Protein AF-A0AAP3E358-F1 (afdb_monomer_lite)

Secondary structure (DSSP, 8-state):
-HHHHHHHH-HHHHHHHHHHHHHHHHHHHHHT---HHHHHHHHHHHHHHHHHHHHHHHHHHH--

Radius of gyration: 14.07 Å; chains: 1; bounding box: 35×17×36 Å

Organism: NCBI:txid2979990

pLDDT: mean 90.7, std 11.54, range [53.81, 98.38]

Sequence (64 aa):
MSQVLSLFRSPLFRWGIAVFDAALVAAAGFFIVEDETVQLLVYAFAAAGLVLTPLILKRAAEKE

Structure (mmCIF, N/CA/C/O backbone):
data_AF-A0AAP3E358-F1
#
_entry.id   AF-A0AAP3E358-F1
#
loop_
_atom_site.group_PDB
_atom_site.id
_atom_site.type_symbol
_atom_site.label_atom_id
_atom_site.label_alt_id
_atom_site.label_comp_id
_atom_site.label_asym_id
_atom_site.label_entity_id
_atom_site.label_seq_id
_atom_site.pdbx_PDB_ins_code
_atom_site.Cartn_x
_atom_site.Cartn_y
_atom_site.Cartn_z
_atom_site.occupancy
_atom_site.B_iso_or_equiv
_atom_site.auth_seq_id
_atom_site.auth_comp_id
_atom_site.auth_asym_id
_atom_site.auth_atom_id
_atom_site.pdbx_PDB_model_num
ATOM 1 N N . MET A 1 1 ? 24.700 3.176 -8.569 1.00 53.81 1 MET A N 1
ATOM 2 C CA . MET A 1 1 ? 23.251 3.474 -8.682 1.00 53.81 1 MET A CA 1
ATOM 3 C C . MET A 1 1 ? 22.550 2.673 -9.786 1.00 53.81 1 MET A C 1
ATOM 5 O O . MET A 1 1 ? 21.367 2.414 -9.635 1.00 53.81 1 MET A O 1
ATOM 9 N N . SER A 1 2 ? 23.255 2.171 -10.809 1.00 60.03 2 SER A N 1
ATOM 10 C CA . SER A 1 2 ? 22.679 1.401 -11.934 1.00 60.03 2 SER A CA 1
ATOM 11 C C . SER A 1 2 ? 21.906 0.122 -11.560 1.00 60.03 2 SER A C 1
ATOM 13 O O . SER A 1 2 ? 20.934 -0.235 -12.219 1.00 60.03 2 SER A O 1
ATOM 15 N N . GLN A 1 3 ? 22.309 -0.582 -10.498 1.00 62.06 3 GLN A N 1
ATOM 16 C CA . GLN A 1 3 ? 21.712 -1.876 -10.144 1.00 62.06 3 GLN A CA 1
ATOM 17 C C . GLN A 1 3 ? 20.307 -1.738 -9.527 1.00 62.0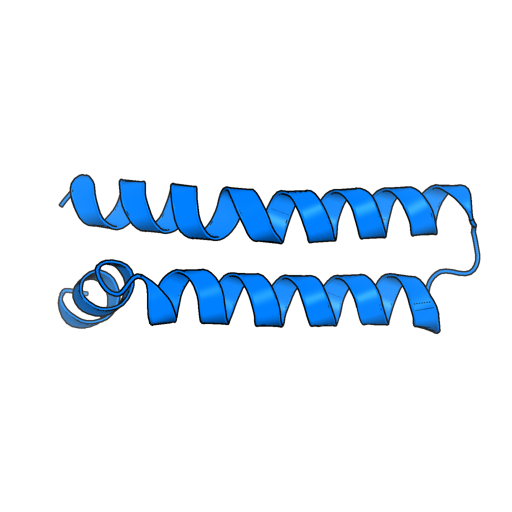6 3 GLN A C 1
ATOM 19 O O . GLN A 1 3 ? 19.417 -2.518 -9.858 1.00 62.06 3 GLN A O 1
ATOM 24 N N . VAL A 1 4 ? 20.085 -0.711 -8.695 1.00 61.84 4 VAL A N 1
ATOM 25 C CA . VAL A 1 4 ? 18.801 -0.449 -8.010 1.00 61.84 4 VAL A CA 1
ATOM 26 C C . VAL A 1 4 ? 17.709 -0.049 -9.006 1.00 61.84 4 VAL A C 1
ATOM 28 O O . VAL A 1 4 ? 16.584 -0.534 -8.919 1.00 61.84 4 VAL A O 1
ATOM 31 N N . LEU A 1 5 ? 18.047 0.756 -10.015 1.00 63.50 5 LEU A N 1
ATOM 32 C CA . LEU A 1 5 ? 17.108 1.135 -11.074 1.00 63.50 5 LEU A CA 1
ATOM 33 C C . LEU A 1 5 ? 16.752 -0.027 -12.004 1.00 63.50 5 LEU A C 1
ATOM 35 O O . LEU A 1 5 ? 15.620 -0.100 -12.488 1.00 63.50 5 LEU A O 1
ATOM 39 N N . SER A 1 6 ? 17.652 -1.004 -12.168 1.00 72.25 6 SER A N 1
ATOM 40 C CA . SER A 1 6 ? 17.299 -2.256 -12.848 1.00 72.25 6 SER A CA 1
ATOM 41 C C . SER A 1 6 ? 16.218 -3.041 -12.087 1.00 72.25 6 SER A C 1
ATOM 43 O O . SER A 1 6 ? 15.326 -3.613 -12.714 1.00 72.25 6 SER A O 1
ATOM 45 N N . LEU A 1 7 ? 16.219 -2.998 -10.746 1.00 79.06 7 LEU A N 1
ATOM 46 C CA . LEU A 1 7 ? 15.211 -3.675 -9.923 1.00 79.06 7 LEU A CA 1
ATOM 47 C C . LEU A 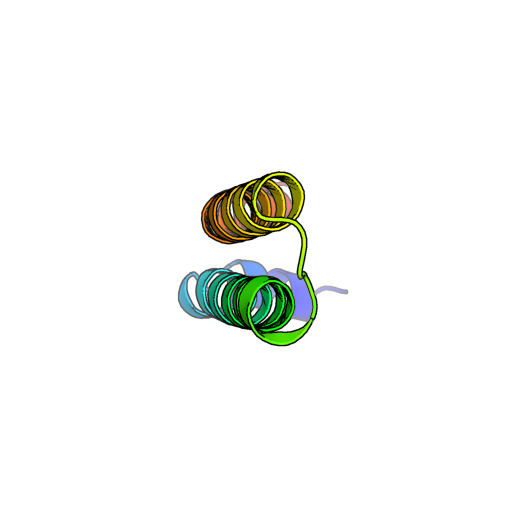1 7 ? 13.835 -3.010 -10.056 1.00 79.06 7 LEU A C 1
ATOM 49 O O . LEU A 1 7 ? 12.827 -3.709 -10.131 1.00 79.06 7 LEU A O 1
ATOM 53 N N . PHE A 1 8 ? 13.769 -1.681 -10.177 1.00 85.12 8 PHE A N 1
ATOM 54 C CA . PHE A 1 8 ? 12.505 -0.963 -10.393 1.00 85.12 8 PHE A CA 1
ATOM 55 C C . PHE A 1 8 ? 11.867 -1.233 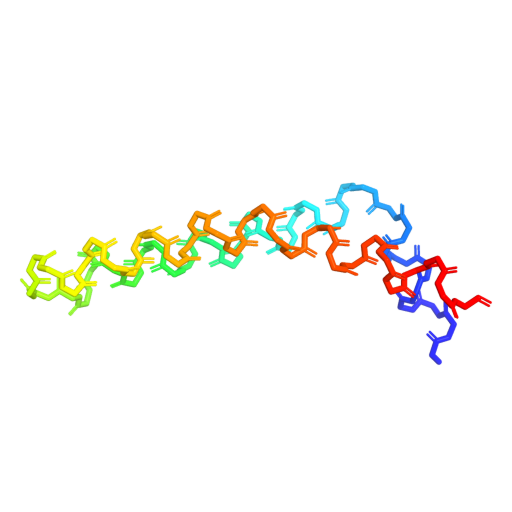-11.763 1.00 85.12 8 PHE A C 1
ATOM 57 O O . PHE A 1 8 ? 10.661 -1.046 -11.916 1.00 85.12 8 PHE A O 1
ATOM 64 N N . ARG A 1 9 ? 12.611 -1.743 -12.755 1.00 83.69 9 ARG A N 1
ATOM 65 C CA . ARG A 1 9 ? 12.001 -2.237 -14.005 1.00 83.69 9 ARG A CA 1
ATOM 66 C C . ARG A 1 9 ? 11.200 -3.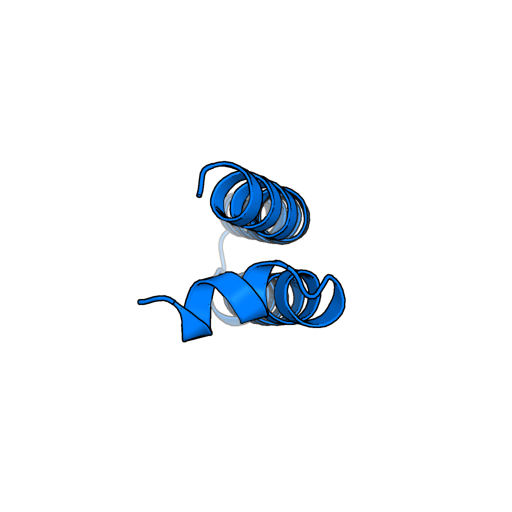518 -13.781 1.00 83.69 9 ARG A C 1
ATOM 68 O O . ARG A 1 9 ? 10.211 -3.747 -14.481 1.00 83.69 9 ARG A O 1
ATOM 75 N N . SER A 1 10 ? 11.553 -4.320 -12.776 1.00 89.88 10 SER A N 1
ATOM 76 C CA . SER A 1 10 ? 10.806 -5.530 -12.439 1.00 89.88 10 SER A CA 1
ATOM 77 C C . SER A 1 10 ? 9.423 -5.170 -11.871 1.00 89.88 10 SER A C 1
ATOM 79 O O . SER A 1 10 ? 9.322 -4.465 -10.862 1.00 89.88 10 SER A O 1
ATOM 81 N N . PRO A 1 11 ? 8.314 -5.606 -12.499 1.00 88.50 11 PRO A N 1
ATOM 82 C CA . PRO A 1 11 ? 6.972 -5.383 -11.959 1.00 88.50 11 PRO A CA 1
ATOM 83 C C . PRO A 1 11 ? 6.784 -6.091 -10.614 1.00 88.50 11 PRO A C 1
ATOM 85 O O . PRO A 1 11 ? 6.223 -5.499 -9.698 1.00 88.50 11 PRO A O 1
ATOM 88 N N . LEU A 1 12 ? 7.327 -7.304 -10.469 1.00 91.69 12 LEU A N 1
ATOM 89 C CA . LEU A 1 12 ? 7.279 -8.077 -9.226 1.00 91.69 12 LEU A CA 1
ATOM 90 C C . LEU A 1 12 ? 7.936 -7.334 -8.063 1.00 91.69 12 LEU A C 1
ATOM 92 O O . LEU A 1 12 ? 7.379 -7.298 -6.974 1.00 91.69 12 LEU A O 1
ATOM 96 N N . PHE A 1 13 ? 9.085 -6.700 -8.298 1.00 91.69 13 PHE A N 1
ATOM 97 C CA . PHE A 1 13 ? 9.792 -5.969 -7.247 1.00 91.69 13 PHE A CA 1
ATOM 98 C C . PHE A 1 13 ? 9.017 -4.729 -6.783 1.00 91.69 13 PHE A C 1
ATOM 100 O O . PHE A 1 13 ? 8.854 -4.505 -5.586 1.00 91.69 13 PHE A O 1
ATOM 107 N N . ARG A 1 14 ? 8.475 -3.954 -7.732 1.00 92.88 14 ARG A N 1
ATOM 108 C CA . ARG A 1 14 ? 7.669 -2.758 -7.439 1.00 92.88 14 ARG A CA 1
ATOM 109 C C . ARG A 1 14 ? 6.422 -3.081 -6.626 1.00 92.88 14 ARG A C 1
ATOM 111 O O . ARG A 1 14 ? 6.156 -2.421 -5.627 1.00 92.88 14 ARG A O 1
ATOM 118 N N . TRP A 1 15 ? 5.673 -4.091 -7.059 1.00 93.56 15 TRP A N 1
ATOM 119 C CA . TRP A 1 15 ? 4.475 -4.531 -6.351 1.00 93.56 15 TRP A CA 1
ATOM 120 C C . TRP A 1 15 ? 4.815 -5.212 -5.027 1.00 93.56 15 TRP A C 1
ATOM 122 O O . TRP A 1 15 ? 4.116 -4.984 -4.051 1.00 93.56 15 TRP A O 1
ATOM 132 N N . GLY A 1 16 ? 5.908 -5.975 -4.955 1.00 93.81 16 GLY A N 1
ATOM 133 C CA . GLY A 1 16 ? 6.354 -6.623 -3.722 1.00 93.81 16 GLY A CA 1
ATOM 134 C C . GLY A 1 16 ? 6.650 -5.625 -2.604 1.00 93.81 16 GLY A C 1
ATOM 135 O O . GLY A 1 16 ? 6.150 -5.790 -1.495 1.00 93.81 16 GLY A O 1
ATOM 136 N N . ILE A 1 17 ? 7.389 -4.552 -2.907 1.00 93.94 17 ILE A N 1
ATOM 137 C CA . ILE A 1 17 ? 7.651 -3.476 -1.937 1.00 93.94 17 ILE A CA 1
ATOM 138 C C . ILE A 1 17 ? 6.350 -2.785 -1.527 1.00 93.94 17 ILE A C 1
ATOM 140 O O . ILE A 1 17 ? 6.123 -2.577 -0.341 1.00 93.94 17 ILE A O 1
ATOM 144 N N . ALA A 1 18 ? 5.489 -2.459 -2.492 1.00 95.69 18 ALA A N 1
ATOM 145 C CA . ALA A 1 18 ? 4.240 -1.758 -2.217 1.00 95.69 18 ALA A CA 1
ATOM 146 C C .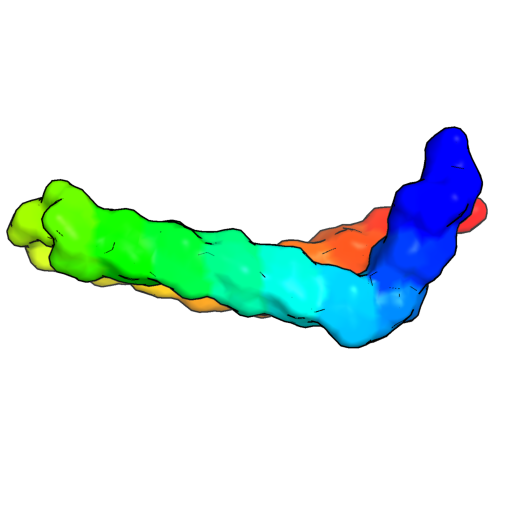 ALA A 1 18 ? 3.270 -2.582 -1.354 1.00 95.69 18 ALA A C 1
ATOM 148 O O . ALA A 1 18 ? 2.652 -2.041 -0.445 1.00 95.69 18 ALA A O 1
ATOM 149 N N . VAL A 1 19 ? 3.162 -3.890 -1.607 1.00 97.62 19 VAL A N 1
ATOM 150 C CA . VAL A 1 19 ? 2.359 -4.821 -0.796 1.00 97.62 19 VAL A CA 1
ATOM 151 C C . VAL A 1 19 ? 2.926 -4.942 0.610 1.00 97.62 19 VAL A C 1
ATOM 153 O O . VAL A 1 19 ? 2.165 -4.894 1.571 1.00 97.62 19 VAL A O 1
ATOM 156 N N . PHE A 1 20 ? 4.244 -5.093 0.740 1.00 97.62 20 PHE A N 1
ATOM 157 C CA . PHE A 1 20 ? 4.890 -5.229 2.042 1.00 97.62 20 PHE A CA 1
ATOM 158 C C . PHE A 1 20 ? 4.693 -3.981 2.910 1.00 97.62 20 PHE A C 1
ATOM 160 O O . PHE A 1 20 ? 4.263 -4.095 4.056 1.00 97.62 20 PHE A O 1
ATOM 167 N N . ASP A 1 21 ? 4.940 -2.798 2.346 1.00 96.62 21 ASP A N 1
ATOM 168 C CA . ASP A 1 21 ? 4.726 -1.516 3.020 1.00 96.62 21 ASP A CA 1
ATOM 169 C C . ASP A 1 21 ? 3.253 -1.319 3.408 1.00 96.62 21 ASP A C 1
ATOM 171 O O . ASP A 1 21 ? 2.940 -1.099 4.577 1.00 96.62 21 ASP A O 1
ATOM 175 N N . ALA A 1 22 ? 2.327 -1.516 2.465 1.00 97.94 22 ALA A N 1
ATOM 176 C CA . ALA A 1 22 ? 0.897 -1.392 2.735 1.00 97.94 22 ALA A CA 1
ATOM 177 C C . ALA A 1 22 ? 0.415 -2.367 3.821 1.00 97.94 22 ALA A C 1
ATOM 179 O O . ALA A 1 22 ? -0.401 -1.989 4.660 1.00 97.94 22 ALA A O 1
ATOM 180 N N . ALA A 1 23 ? 0.931 -3.600 3.846 1.00 98.38 23 ALA A N 1
ATOM 181 C CA . ALA A 1 23 ? 0.601 -4.581 4.875 1.00 98.38 23 ALA A CA 1
ATOM 182 C C . ALA A 1 23 ? 1.097 -4.147 6.261 1.00 98.38 23 ALA A C 1
ATOM 184 O O . ALA A 1 23 ? 0.363 -4.291 7.236 1.00 98.38 23 ALA A O 1
ATOM 185 N N . LEU A 1 24 ? 2.304 -3.580 6.354 1.00 98.31 24 LEU A N 1
ATOM 186 C CA . LEU A 1 24 ? 2.831 -3.048 7.611 1.00 98.31 24 LEU A CA 1
ATOM 187 C C . LEU A 1 24 ? 2.021 -1.849 8.106 1.00 98.31 24 LEU A C 1
ATOM 189 O O . LEU A 1 24 ? 1.661 -1.802 9.281 1.00 98.31 24 LEU A O 1
ATOM 193 N N . VAL A 1 25 ? 1.695 -0.906 7.221 1.00 97.94 25 VAL A N 1
ATOM 194 C CA . VAL A 1 25 ? 0.892 0.275 7.571 1.00 97.94 25 VAL A CA 1
ATOM 195 C C . VAL A 1 25 ? -0.523 -0.133 7.987 1.00 97.94 25 VAL A C 1
ATOM 197 O O . VAL A 1 25 ? -1.028 0.350 8.998 1.00 97.94 25 VAL A O 1
ATOM 200 N N . ALA A 1 26 ? -1.152 -1.069 7.273 1.00 98.06 26 ALA A N 1
ATOM 201 C CA . ALA A 1 26 ? -2.459 -1.600 7.650 1.00 98.06 26 ALA A CA 1
ATOM 202 C C . ALA A 1 26 ? -2.407 -2.362 8.985 1.00 98.06 26 ALA A C 1
ATOM 204 O O . ALA A 1 26 ? -3.278 -2.180 9.832 1.00 98.06 26 ALA A O 1
ATOM 205 N N . ALA A 1 27 ? -1.368 -3.164 9.226 1.00 98.38 27 ALA A N 1
ATOM 206 C CA . ALA A 1 27 ? -1.181 -3.821 10.515 1.00 98.38 27 ALA A CA 1
ATOM 207 C C . ALA A 1 27 ? -1.022 -2.792 11.646 1.00 98.38 27 ALA A C 1
ATOM 209 O O . ALA A 1 27 ? -1.664 -2.925 12.684 1.00 98.38 27 ALA A O 1
ATOM 210 N N . ALA A 1 28 ? -0.241 -1.729 11.437 1.00 97.69 28 ALA A N 1
ATOM 211 C CA . ALA A 1 28 ? -0.099 -0.648 12.410 1.00 97.69 28 ALA A CA 1
ATOM 212 C C . ALA A 1 28 ? -1.440 0.052 12.686 1.00 97.69 28 ALA A C 1
ATOM 214 O O . ALA A 1 28 ? -1.802 0.244 13.844 1.00 97.69 28 ALA A O 1
ATOM 215 N N . GLY A 1 29 ? -2.215 0.359 11.642 1.00 97.88 29 GLY A N 1
ATOM 216 C CA . GLY A 1 29 ? -3.568 0.899 11.786 1.00 97.88 29 GLY A CA 1
ATOM 217 C C . GLY A 1 29 ? -4.482 -0.015 12.603 1.00 97.88 29 GLY A C 1
ATOM 218 O O . GLY A 1 29 ? -5.238 0.459 13.438 1.00 97.88 29 GLY A O 1
ATOM 219 N N . PHE A 1 30 ? -4.385 -1.331 12.413 1.00 97.56 30 PHE A N 1
ATOM 220 C CA . PHE A 1 30 ? -5.195 -2.301 13.149 1.00 97.56 30 PHE A CA 1
ATOM 221 C C . PHE A 1 30 ? -4.784 -2.462 14.620 1.00 97.56 30 PHE A C 1
ATOM 223 O O . PHE A 1 30 ? -5.648 -2.512 15.488 1.00 97.56 30 PHE A O 1
ATOM 230 N N . PHE A 1 31 ? -3.484 -2.568 14.906 1.00 98.12 31 PHE A N 1
ATOM 231 C CA . PHE A 1 31 ? -2.995 -2.919 16.245 1.00 98.12 31 PHE A CA 1
ATOM 232 C C . PHE A 1 31 ? -2.680 -1.722 17.147 1.00 98.12 31 PHE A C 1
ATOM 234 O O . PHE A 1 31 ? -2.639 -1.895 18.361 1.00 98.12 31 PHE A O 1
ATOM 241 N N . ILE A 1 32 ? -2.388 -0.549 16.579 1.00 97.75 32 ILE A N 1
ATOM 242 C CA . ILE A 1 32 ? -1.860 0.602 17.333 1.00 97.75 32 ILE A CA 1
ATOM 243 C C . ILE A 1 32 ? -2.862 1.759 17.379 1.00 97.75 32 ILE A C 1
ATOM 245 O O . ILE A 1 32 ? -2.875 2.516 18.346 1.00 97.75 32 ILE A O 1
ATOM 249 N N . VAL A 1 33 ? -3.680 1.935 16.340 1.00 97.06 33 VAL A N 1
ATOM 250 C CA . VAL A 1 33 ? -4.582 3.088 16.249 1.00 97.06 33 VAL A CA 1
ATOM 251 C C . VAL A 1 33 ? -5.935 2.747 16.863 1.00 97.06 33 VAL A C 1
ATOM 253 O O . VAL A 1 33 ? -6.673 1.926 16.330 1.00 97.06 33 VAL A O 1
ATOM 256 N N . GLU A 1 34 ? -6.253 3.408 17.975 1.00 96.81 34 GLU A N 1
ATOM 257 C CA . GLU A 1 34 ? -7.520 3.224 18.697 1.00 96.81 34 GLU A CA 1
ATOM 258 C C . GLU A 1 34 ? -8.647 4.128 18.172 1.00 96.81 34 GLU A C 1
ATOM 260 O O . GLU A 1 34 ? -9.817 3.760 18.242 1.00 96.81 34 GLU A O 1
ATOM 265 N N . ASP A 1 35 ? -8.310 5.309 17.639 1.00 97.69 35 ASP A N 1
ATOM 266 C CA . ASP A 1 35 ? -9.297 6.221 17.054 1.00 97.69 35 ASP A CA 1
ATOM 267 C C . ASP A 1 35 ? -9.745 5.720 15.675 1.00 97.69 35 ASP A C 1
ATOM 269 O O . ASP A 1 35 ? -8.939 5.599 14.751 1.00 97.69 35 ASP A O 1
ATOM 273 N N . GLU A 1 36 ? -11.046 5.471 15.523 1.00 96.62 36 GLU A N 1
ATOM 274 C CA . GLU A 1 36 ? -11.631 4.916 14.297 1.00 96.62 36 GLU A CA 1
ATOM 275 C C . GLU A 1 36 ? -11.417 5.819 13.073 1.00 96.62 36 GLU A C 1
ATOM 277 O O . GLU A 1 36 ? -11.126 5.339 11.975 1.00 96.62 36 GLU A O 1
ATOM 282 N N . THR A 1 37 ? -11.501 7.141 13.244 1.00 98.06 37 THR A N 1
ATOM 283 C CA . THR A 1 37 ? -11.317 8.083 12.131 1.00 98.06 37 THR A CA 1
ATOM 284 C C . THR A 1 37 ? -9.869 8.060 11.657 1.00 98.06 37 THR A C 1
ATOM 286 O O . THR A 1 37 ? -9.600 7.995 10.455 1.00 98.06 37 THR A O 1
ATOM 289 N N . VAL A 1 38 ? -8.918 8.064 12.592 1.00 97.81 38 VAL A N 1
ATOM 290 C CA . VAL A 1 38 ? -7.489 7.951 12.282 1.00 97.81 38 VAL A CA 1
ATOM 291 C C . VAL A 1 38 ? -7.182 6.587 11.667 1.00 97.81 38 VAL A C 1
ATOM 293 O O . VAL A 1 38 ? -6.430 6.518 10.698 1.00 97.81 38 VAL A O 1
ATOM 296 N N . GLN A 1 39 ? -7.789 5.509 12.158 1.00 97.25 39 GLN A N 1
ATOM 297 C CA . GLN A 1 39 ? -7.592 4.160 11.631 1.00 97.25 39 GLN A CA 1
ATOM 298 C C . GLN A 1 39 ? -8.046 4.053 10.168 1.00 97.25 39 GLN A C 1
ATOM 300 O O . GLN A 1 39 ? -7.300 3.546 9.325 1.00 97.25 39 GLN A O 1
ATOM 305 N N . LEU A 1 40 ? -9.216 4.607 9.834 1.00 98.19 40 LEU A N 1
ATOM 306 C CA . LEU A 1 40 ? -9.705 4.676 8.454 1.00 98.19 40 LEU A CA 1
ATOM 307 C C . LEU A 1 40 ? -8.768 5.489 7.555 1.00 98.19 40 LEU A C 1
ATOM 309 O O . LEU A 1 40 ? -8.502 5.084 6.420 1.00 98.19 40 LEU A O 1
ATOM 313 N N . LEU A 1 41 ? -8.225 6.603 8.054 1.00 98.25 41 LEU A N 1
ATOM 314 C CA . LEU A 1 41 ? -7.227 7.380 7.318 1.00 98.25 41 LEU A CA 1
ATOM 315 C C . LEU A 1 41 ? -5.952 6.566 7.075 1.00 98.25 41 LEU A C 1
ATOM 317 O O . LEU A 1 41 ? -5.450 6.559 5.953 1.00 98.25 41 LEU A O 1
ATOM 321 N N . VAL A 1 42 ? -5.452 5.834 8.075 1.00 98.31 42 VAL A N 1
ATOM 322 C CA . VAL A 1 42 ? -4.279 4.958 7.919 1.00 98.31 42 VAL A CA 1
ATOM 323 C C . VAL A 1 42 ? -4.526 3.895 6.850 1.00 98.31 42 VAL A C 1
ATOM 325 O O . VAL A 1 42 ? -3.665 3.678 5.997 1.00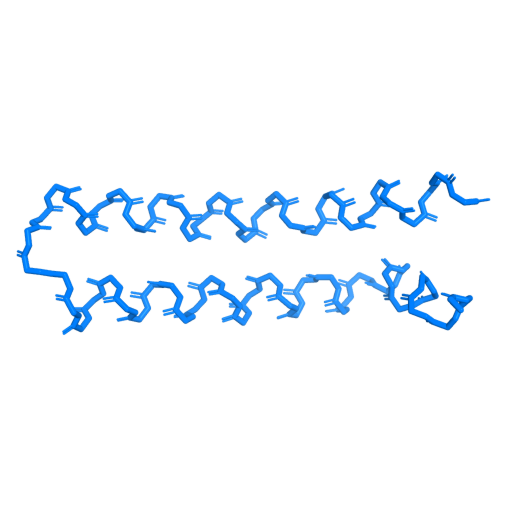 98.31 42 VAL A O 1
ATOM 328 N N . TYR A 1 43 ? -5.707 3.278 6.823 1.00 98.19 43 TYR A N 1
ATOM 329 C CA . TYR A 1 43 ? -6.062 2.320 5.773 1.00 98.19 43 TYR A CA 1
ATOM 330 C C . TYR A 1 43 ? -6.167 2.965 4.393 1.00 98.19 43 TYR A C 1
ATOM 332 O O . TYR A 1 43 ? -5.698 2.383 3.412 1.00 98.19 43 TYR A O 1
ATOM 340 N N . ALA A 1 44 ? -6.708 4.180 4.304 1.00 98.25 44 ALA A N 1
ATOM 341 C CA . ALA A 1 44 ? -6.727 4.934 3.056 1.00 98.25 44 ALA A CA 1
ATOM 342 C C . ALA A 1 44 ? -5.302 5.222 2.554 1.00 98.25 44 ALA A C 1
ATOM 344 O O . ALA A 1 44 ? -5.025 5.044 1.366 1.00 98.25 44 ALA A O 1
ATOM 345 N N . PHE A 1 45 ? -4.375 5.590 3.444 1.00 98.00 45 PHE A N 1
ATOM 346 C CA . PHE A 1 45 ? -2.966 5.785 3.094 1.00 98.00 45 PHE A CA 1
ATOM 347 C C . PHE A 1 45 ? -2.278 4.484 2.681 1.00 98.00 45 PHE A C 1
ATOM 349 O O . PHE A 1 45 ? -1.556 4.489 1.687 1.00 98.00 45 PHE A O 1
ATOM 356 N N . ALA A 1 46 ? -2.531 3.370 3.371 1.00 98.19 46 ALA A N 1
ATOM 357 C CA . ALA A 1 46 ? -2.001 2.062 2.988 1.00 98.19 46 ALA A CA 1
ATOM 358 C C . ALA A 1 46 ? -2.468 1.657 1.579 1.00 98.19 46 ALA A C 1
ATOM 360 O O . ALA A 1 46 ? -1.661 1.257 0.739 1.00 98.19 46 ALA A O 1
ATOM 361 N N . ALA A 1 47 ? -3.761 1.827 1.282 1.00 98.06 47 ALA A N 1
ATOM 362 C CA . ALA A 1 47 ? -4.324 1.544 -0.036 1.00 98.06 47 ALA A CA 1
ATOM 363 C C . ALA A 1 47 ? -3.761 2.479 -1.119 1.00 98.06 47 ALA A C 1
ATOM 365 O O . ALA A 1 47 ? -3.406 2.031 -2.212 1.00 98.06 47 ALA A O 1
ATOM 366 N N . ALA A 1 48 ? -3.630 3.773 -0.818 1.00 98.00 48 ALA A N 1
ATOM 367 C CA . ALA A 1 48 ? -3.017 4.732 -1.728 1.00 98.00 48 ALA A CA 1
ATOM 368 C C . ALA A 1 48 ? -1.545 4.385 -1.996 1.00 98.00 48 ALA A C 1
ATOM 370 O O . ALA A 1 48 ? -1.129 4.369 -3.152 1.00 98.00 48 ALA A O 1
ATOM 371 N N . GLY A 1 49 ? -0.771 4.045 -0.963 1.00 95.06 49 GLY A N 1
ATOM 372 C CA . GLY A 1 49 ? 0.626 3.620 -1.073 1.00 95.06 49 GLY A CA 1
ATOM 373 C C . GLY A 1 49 ? 0.786 2.361 -1.922 1.00 95.06 49 GLY A C 1
ATOM 374 O O . GLY A 1 49 ? 1.637 2.324 -2.810 1.00 95.06 49 GLY A O 1
ATOM 375 N N . LEU A 1 50 ? -0.098 1.376 -1.748 1.00 96.62 50 LEU A N 1
ATOM 376 C CA . LEU A 1 50 ? -0.105 0.149 -2.545 1.00 96.62 50 LEU A CA 1
ATOM 377 C C . LEU A 1 50 ? -0.213 0.422 -4.054 1.00 96.62 50 LEU A C 1
ATOM 379 O O . LEU A 1 50 ? 0.429 -0.255 -4.856 1.00 96.62 50 LEU A O 1
ATOM 383 N N . VAL A 1 51 ? -1.010 1.419 -4.446 1.00 96.88 51 VAL A N 1
ATOM 384 C CA . VAL A 1 51 ? -1.240 1.772 -5.856 1.00 96.88 51 VAL A CA 1
ATOM 385 C C . VAL A 1 51 ? -0.210 2.779 -6.367 1.00 96.88 51 VAL A C 1
ATOM 387 O O . VAL A 1 51 ? 0.301 2.640 -7.479 1.00 96.88 51 VAL A O 1
ATOM 390 N N . LEU A 1 52 ? 0.119 3.802 -5.581 1.00 96.69 52 LEU A N 1
ATOM 391 C CA . LEU A 1 52 ? 0.984 4.900 -6.008 1.00 96.69 52 LEU A CA 1
ATOM 392 C C . LEU A 1 52 ? 2.458 4.494 -6.046 1.00 96.69 52 LEU A C 1
ATOM 394 O O . LEU A 1 52 ? 3.149 4.848 -7.001 1.00 96.69 52 LEU A O 1
ATOM 398 N N . THR A 1 53 ? 2.939 3.718 -5.076 1.00 94.62 53 THR A N 1
ATOM 399 C CA . THR A 1 53 ? 4.339 3.273 -5.010 1.00 94.62 53 THR A CA 1
ATOM 400 C C . THR A 1 53 ? 4.806 2.568 -6.290 1.00 94.62 53 THR A C 1
ATOM 402 O O . THR A 1 53 ? 5.797 3.019 -6.875 1.00 94.62 53 THR A O 1
ATOM 405 N N . PRO A 1 54 ? 4.119 1.542 -6.835 1.00 92.69 54 PRO A N 1
ATOM 406 C CA . PRO A 1 54 ? 4.582 0.888 -8.057 1.00 92.69 54 PRO A CA 1
ATOM 407 C C . PRO A 1 54 ? 4.536 1.820 -9.279 1.00 92.69 54 PRO A C 1
ATOM 409 O O . PRO A 1 54 ? 5.385 1.700 -10.168 1.00 92.69 54 PRO A O 1
ATOM 412 N N . LEU A 1 55 ? 3.603 2.781 -9.322 1.00 93.50 55 LEU A N 1
ATOM 413 C CA . LEU A 1 55 ? 3.512 3.786 -10.388 1.00 93.50 55 LEU A CA 1
ATOM 414 C C . LEU A 1 55 ? 4.656 4.804 -10.326 1.00 93.50 55 LEU A C 1
ATOM 416 O O . LEU A 1 55 ? 5.215 5.171 -11.362 1.00 93.50 55 LEU A O 1
ATOM 420 N N . ILE A 1 56 ? 5.027 5.248 -9.125 1.00 92.69 56 ILE A N 1
ATOM 421 C CA . ILE A 1 56 ? 6.156 6.158 -8.911 1.00 92.69 56 ILE A CA 1
ATOM 422 C C . ILE A 1 56 ? 7.460 5.453 -9.283 1.00 92.69 56 ILE A C 1
ATOM 424 O O . ILE A 1 56 ? 8.239 5.998 -10.062 1.00 92.69 56 ILE A O 1
ATOM 428 N N . LEU A 1 57 ? 7.666 4.218 -8.815 1.00 90.62 57 LEU A N 1
ATOM 429 C CA . LEU A 1 57 ? 8.861 3.433 -9.138 1.00 90.62 57 LEU A CA 1
ATOM 430 C C . LEU A 1 57 ? 8.963 3.120 -10.635 1.00 90.62 57 LEU A C 1
ATOM 432 O O . LEU A 1 57 ? 10.056 3.149 -11.196 1.00 90.62 57 LEU A O 1
ATOM 436 N N . LYS A 1 58 ? 7.829 2.882 -11.311 1.00 89.81 58 LYS A N 1
ATOM 437 C CA . LYS A 1 58 ? 7.783 2.774 -12.776 1.00 89.81 58 LYS A CA 1
ATOM 438 C C . LYS A 1 58 ? 8.324 4.039 -13.441 1.00 89.81 58 LYS A C 1
ATOM 440 O O . LYS A 1 58 ? 9.234 3.944 -14.254 1.00 89.81 58 LYS A O 1
ATOM 445 N N . ARG A 1 59 ? 7.789 5.207 -13.074 1.00 89.19 59 ARG A N 1
ATOM 446 C CA . ARG A 1 59 ? 8.211 6.495 -13.646 1.00 89.19 59 ARG A CA 1
ATOM 447 C C . ARG A 1 59 ? 9.667 6.820 -13.330 1.00 89.19 59 ARG A C 1
ATOM 449 O O . ARG A 1 59 ? 10.342 7.411 -14.162 1.00 89.19 59 ARG A O 1
ATOM 456 N N . ALA A 1 60 ? 10.149 6.450 -12.146 1.00 87.44 60 ALA A N 1
ATOM 457 C CA . ALA A 1 60 ? 11.548 6.627 -11.772 1.00 87.44 60 ALA A CA 1
ATOM 458 C C . ALA A 1 60 ? 12.483 5.803 -12.672 1.00 87.44 60 ALA A C 1
ATOM 460 O O . ALA A 1 60 ? 13.515 6.311 -13.088 1.00 87.44 60 ALA A O 1
ATOM 461 N N . ALA A 1 61 ? 12.093 4.576 -13.030 1.00 86.19 61 ALA A N 1
ATOM 462 C CA . ALA A 1 61 ? 12.867 3.711 -13.922 1.00 86.19 61 ALA A CA 1
ATOM 463 C C . ALA A 1 61 ? 12.834 4.130 -15.408 1.00 86.19 61 ALA A C 1
ATOM 465 O O . ALA A 1 61 ? 13.673 3.668 -16.178 1.00 86.19 61 ALA A O 1
ATOM 466 N N . GLU A 1 62 ? 11.853 4.945 -15.814 1.00 85.00 62 GLU A N 1
ATOM 467 C CA . GLU A 1 62 ? 11.685 5.469 -17.184 1.00 85.00 62 GLU A CA 1
ATOM 468 C C . GLU A 1 62 ? 12.401 6.810 -17.416 1.00 85.00 62 GLU A C 1
ATOM 470 O O . GLU A 1 62 ? 12.596 7.204 -18.561 1.00 85.00 62 GLU A O 1
ATOM 475 N N . LYS A 1 63 ? 12.747 7.537 -16.344 1.00 73.25 63 LYS A N 1
ATOM 476 C CA . LYS A 1 63 ? 13.415 8.850 -16.405 1.00 73.25 63 LYS A CA 1
ATOM 477 C C . LYS A 1 63 ? 14.952 8.773 -16.394 1.00 73.25 63 LYS A C 1
ATOM 479 O O . LYS A 1 63 ? 15.589 9.824 -16.381 1.00 73.25 63 LYS A O 1
ATOM 484 N N . GLU A 1 64 ? 15.518 7.567 -16.392 1.00 56.84 64 GLU A N 1
ATOM 485 C CA . GLU A 1 64 ? 16.938 7.280 -16.669 1.00 56.84 64 GLU A CA 1
ATOM 486 C C . GLU A 1 64 ? 17.126 6.790 -18.105 1.00 56.84 64 GLU A C 1
ATOM 488 O O . GLU A 1 64 ? 18.106 7.236 -18.740 1.00 56.84 64 GLU A O 1
#

Foldseek 3Di:
DVVVLVQLVDLCSQLVVLLVQLVVLLVCLVPPPPDPVVSVVSNVVSVCSNPVRNVVSNVVSVVD